Protein AF-E5QCF7-F1 (afdb_monomer)

Secondary structure (DSSP, 8-state):
-HHHHT--HHHHHHHHHTSPPHHHHHHH-S-----SS-HHHHHHHHHHHHHHHT---HHHHHHHHHHHHHHHHHHHHHHHHH-

Mean predicted aligned error: 8.01 Å

Solvent-accessible surface area (backbone atoms only — not comparable to full-atom values): 5130 Å² total; per-residue (Å²): 102,38,83,81,69,74,49,52,68,68,59,48,50,53,57,56,70,75,45,79,57,67,67,63,52,54,74,73,44,94,72,87,83,79,74,87,64,57,72,66,63,38,49,52,55,50,51,53,52,50,62,61,70,70,70,64,68,59,66,60,54,52,52,52,54,49,50,49,50,67,48,53,51,51,50,54,50,55,50,59,76,74,105

GO terms:
  GO:0005739 mitochondrion (C, HDA)

Sequence (83 aa):
MVTRDNISRADAESRIHAQMDIEEKKKRAKIVIDNNGNIDELREKVKHVIAQLDKSWKPYIFRVAFGIILGVVPYYFFKYIRS

Organism: Caenorhabditis elegans (NCBI:txid6239)

Radius of gyration: 26.22 Å; Cα contacts (8 Å, |Δi|>4): 19; chains: 1; bounding box: 63×31×61 Å

InterPro domains:
  IPR001977 Dephospho-CoA kinase [PF01121] (1-40)
  IPR001977 Dephospho-CoA kinase [PS51219] (1-64)
  IPR027417 P-loop containing nucleoside triphosphate hydrolase [G3DSA:3.40.50.300] (1-62)
  IPR027417 P-loop containing nucleoside triphosphate hydrolase [SSF52540] (3-57)

pLDDT: mean 92.39, std 6.23, range [63.28, 97.69]

Foldseek 3Di:
DCVVVVDDPVVVVVVVVVDPDPVVVVVPDPDDQDDPDDPVVSVVSVVVVVVVVPPDPPVVVVVVVVCCCVPVVVVVVVVVVVD

Structure (mmCIF, N/CA/C/O backbone):
data_AF-E5QCF7-F1
#
_entry.id   AF-E5QCF7-F1
#
loop_
_atom_site.group_PDB
_atom_site.id
_atom_site.type_symbol
_atom_site.label_atom_id
_atom_site.label_alt_id
_atom_site.label_comp_id
_atom_site.label_asym_id
_atom_site.label_entity_id
_atom_site.label_seq_id
_atom_site.pdbx_PDB_ins_code
_atom_site.Cartn_x
_atom_site.Cartn_y
_atom_site.Cartn_z
_atom_site.occupancy
_atom_site.B_iso_or_equiv
_atom_site.auth_seq_id
_atom_site.auth_comp_id
_atom_site.auth_asym_id
_atom_site.auth_atom_id
_atom_site.pdbx_PDB_model_num
ATOM 1 N N . MET A 1 1 ? -16.875 -0.794 10.747 1.00 85.31 1 MET A N 1
ATOM 2 C CA . MET A 1 1 ? -16.867 -2.255 10.977 1.00 85.31 1 MET A CA 1
ATOM 3 C C . MET A 1 1 ? -18.177 -2.723 11.594 1.00 85.31 1 MET A C 1
ATOM 5 O O . MET A 1 1 ? -18.882 -3.439 10.909 1.00 85.31 1 MET A O 1
ATOM 9 N N . VAL A 1 2 ? -18.557 -2.227 12.782 1.00 94.75 2 VAL A N 1
ATOM 10 C CA . VAL A 1 2 ? -19.855 -2.502 13.447 1.00 94.75 2 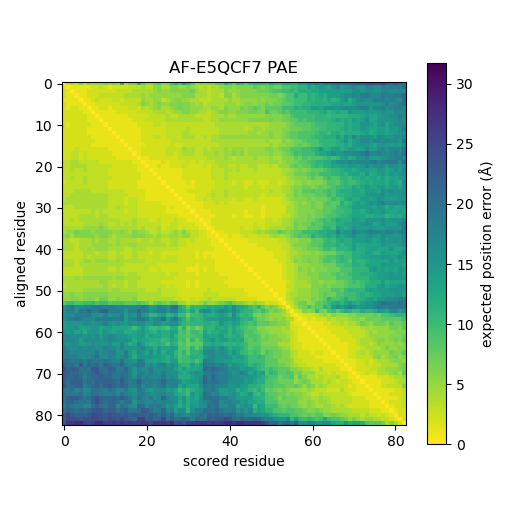VAL A CA 1
ATOM 11 C C . VAL A 1 2 ? -21.048 -2.452 12.483 1.00 94.75 2 VAL A C 1
ATOM 13 O O . VAL A 1 2 ? -21.680 -3.473 12.258 1.00 94.75 2 VAL A O 1
ATOM 16 N N . THR A 1 3 ? -21.293 -1.311 11.830 1.00 94.50 3 THR A N 1
ATOM 17 C CA . THR A 1 3 ? -22.427 -1.145 10.896 1.00 94.50 3 THR A CA 1
ATOM 18 C C . THR A 1 3 ? -22.316 -2.011 9.644 1.00 94.50 3 THR A C 1
ATOM 20 O O . THR A 1 3 ? -23.314 -2.504 9.141 1.00 94.50 3 THR A O 1
ATOM 23 N N . ARG A 1 4 ? -21.095 -2.185 9.126 1.00 92.25 4 ARG A N 1
ATOM 24 C CA . ARG A 1 4 ? -20.843 -2.926 7.882 1.00 92.25 4 ARG A CA 1
ATOM 25 C C . ARG A 1 4 ? -21.078 -4.425 8.070 1.00 92.25 4 ARG A C 1
ATOM 27 O O . ARG A 1 4 ? -21.649 -5.060 7.197 1.00 92.25 4 ARG A O 1
ATOM 34 N N . ASP A 1 5 ? -20.613 -4.960 9.196 1.00 94.62 5 ASP A N 1
ATOM 35 C CA . ASP A 1 5 ? -20.578 -6.400 9.469 1.00 94.62 5 ASP A CA 1
ATOM 36 C C . ASP A 1 5 ? -21.711 -6.849 10.407 1.00 94.62 5 ASP A C 1
ATOM 38 O O . ASP A 1 5 ? -21.824 -8.036 10.688 1.00 94.62 5 ASP A O 1
ATOM 42 N N . ASN A 1 6 ? -22.526 -5.911 10.904 1.00 95.75 6 ASN A N 1
ATOM 43 C CA . ASN A 1 6 ? -23.589 -6.136 11.886 1.00 95.75 6 ASN A CA 1
ATOM 44 C C . ASN A 1 6 ? -23.115 -6.895 13.145 1.00 95.75 6 ASN A C 1
ATOM 46 O O . ASN A 1 6 ? -23.729 -7.867 13.578 1.00 95.75 6 ASN A O 1
ATOM 50 N N . ILE A 1 7 ? -21.989 -6.458 13.718 1.00 96.88 7 ILE A N 1
ATOM 51 C CA . ILE A 1 7 ? -21.361 -7.062 14.908 1.00 96.88 7 ILE A CA 1
ATOM 52 C C . ILE A 1 7 ? -21.408 -6.121 16.112 1.00 96.88 7 ILE A C 1
ATOM 54 O O . ILE A 1 7 ? -21.545 -4.908 15.949 1.00 96.88 7 ILE A O 1
ATOM 58 N N . SER A 1 8 ? -21.223 -6.657 17.321 1.00 96.94 8 SER A N 1
ATOM 59 C CA . SER A 1 8 ? -21.131 -5.828 18.524 1.00 96.94 8 SER A CA 1
ATOM 60 C C . SER A 1 8 ? -19.868 -4.952 18.522 1.00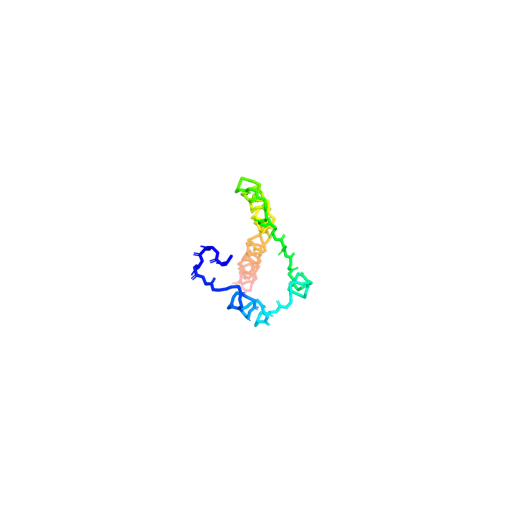 96.94 8 SER A C 1
ATOM 62 O O . SER A 1 8 ? -18.869 -5.244 17.855 1.00 96.94 8 SER A O 1
ATOM 64 N N . ARG A 1 9 ? -19.889 -3.860 19.298 1.00 96.38 9 ARG A N 1
ATOM 65 C CA . ARG A 1 9 ? -18.696 -3.025 19.514 1.00 96.38 9 ARG A CA 1
ATOM 66 C C . ARG A 1 9 ? -17.558 -3.826 20.153 1.00 96.38 9 ARG A C 1
ATOM 68 O O . ARG A 1 9 ? -16.425 -3.685 19.706 1.00 96.38 9 ARG A O 1
ATOM 75 N N . ALA A 1 10 ? -17.867 -4.680 21.128 1.00 96.88 10 ALA A N 1
ATOM 76 C CA . ALA A 1 10 ? -16.878 -5.517 21.804 1.00 96.88 10 ALA A CA 1
ATOM 77 C C . ALA A 1 10 ? -16.194 -6.491 20.830 1.00 96.88 10 ALA A C 1
ATOM 79 O O . ALA A 1 10 ? -14.971 -6.615 20.839 1.00 96.88 10 ALA A O 1
ATOM 80 N N . ASP A 1 11 ? -16.957 -7.109 19.921 1.00 96.69 11 ASP A N 1
ATOM 81 C CA . ASP A 1 11 ? -16.387 -7.965 18.873 1.00 96.69 11 ASP A CA 1
ATOM 82 C C . ASP A 1 11 ? -15.499 -7.165 17.918 1.00 96.69 11 ASP A C 1
ATOM 84 O O . ASP A 1 11 ? -14.435 -7.630 17.504 1.00 96.69 11 ASP A O 1
ATOM 88 N N . ALA A 1 12 ? -15.915 -5.947 17.557 1.00 96.25 12 ALA A N 1
ATOM 89 C CA . ALA A 1 12 ? -15.119 -5.089 16.693 1.00 96.25 12 ALA A CA 1
ATOM 90 C C . ALA A 1 12 ? -13.794 -4.677 17.347 1.00 96.25 12 ALA A C 1
ATOM 92 O O . ALA A 1 12 ? -12.751 -4.756 16.700 1.00 96.25 12 ALA A O 1
ATOM 93 N N . GLU A 1 13 ? -13.825 -4.291 18.620 1.00 96.19 13 GLU A N 1
ATOM 94 C CA . GLU A 1 13 ? -12.640 -3.943 19.406 1.00 96.19 13 GLU A CA 1
ATOM 95 C C . GLU A 1 13 ? -11.713 -5.148 19.575 1.00 96.19 13 GLU A C 1
ATOM 97 O O . GLU A 1 13 ? -10.523 -5.036 19.293 1.00 96.19 13 GLU A O 1
ATOM 102 N N . SER A 1 14 ? -12.250 -6.325 19.912 1.00 96.31 14 SER A N 1
ATOM 103 C CA . SER A 1 14 ? -11.475 -7.570 19.999 1.00 96.31 14 SER A CA 1
ATOM 104 C C . SER A 1 14 ? -10.714 -7.860 18.700 1.00 96.31 14 SER A C 1
ATOM 106 O O . SER A 1 14 ? -9.515 -8.144 18.719 1.00 96.31 14 SER A O 1
ATOM 108 N N . ARG A 1 15 ? -11.373 -7.704 17.545 1.00 95.81 15 ARG A N 1
ATOM 109 C CA . ARG A 1 15 ? -10.721 -7.887 16.240 1.00 95.81 15 ARG A CA 1
ATOM 110 C C . ARG A 1 15 ? -9.675 -6.816 15.930 1.00 95.81 15 ARG A C 1
ATOM 112 O O . ARG A 1 15 ? -8.694 -7.140 15.270 1.00 95.8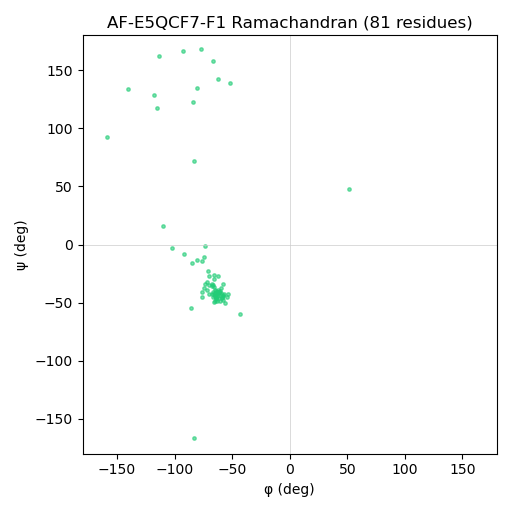1 15 ARG A O 1
ATOM 119 N N . ILE A 1 16 ? -9.865 -5.571 16.370 1.00 94.81 16 ILE A N 1
ATOM 120 C CA . ILE A 1 16 ? -8.854 -4.508 16.229 1.00 94.81 16 ILE A CA 1
ATOM 121 C C . ILE A 1 16 ? -7.631 -4.835 17.094 1.00 94.81 16 ILE A C 1
ATOM 123 O O . ILE A 1 16 ? -6.509 -4.767 16.603 1.00 94.81 16 ILE A O 1
ATOM 127 N N . HIS A 1 17 ? -7.838 -5.260 18.342 1.00 95.62 17 HIS A N 1
ATOM 128 C CA . HIS A 1 17 ? -6.762 -5.625 19.268 1.00 95.62 17 HIS A CA 1
ATOM 129 C C . HIS A 1 17 ? -5.974 -6.868 18.839 1.00 95.62 17 HIS A C 1
ATOM 131 O O . HIS A 1 17 ? -4.803 -6.995 19.183 1.00 95.62 17 HIS A O 1
ATOM 137 N N . ALA A 1 18 ? -6.586 -7.771 18.071 1.00 96.69 18 AL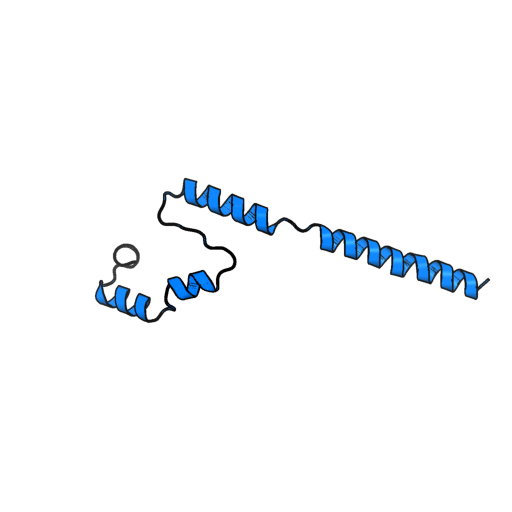A A N 1
ATOM 138 C CA . ALA A 1 18 ? -5.902 -8.928 17.498 1.00 96.69 18 ALA A CA 1
ATOM 139 C C . ALA A 1 18 ? -4.979 -8.578 16.311 1.00 96.69 18 ALA A C 1
ATOM 141 O O . ALA A 1 18 ? -4.229 -9.434 15.839 1.00 96.69 18 ALA A O 1
ATOM 142 N N . GLN A 1 19 ? -5.042 -7.350 1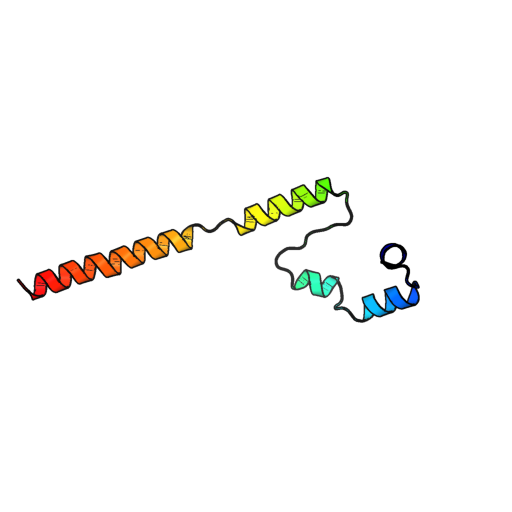5.787 1.00 95.38 19 GLN A N 1
ATOM 143 C CA . GLN A 1 19 ? -4.184 -6.888 14.696 1.00 95.38 19 GLN A CA 1
ATOM 144 C C . GLN A 1 19 ? -2.924 -6.192 15.226 1.00 95.38 19 GLN A C 1
ATOM 146 O O . GLN A 1 19 ? -2.820 -5.828 16.393 1.00 95.38 19 GLN A O 1
ATOM 151 N N . MET A 1 20 ? -1.947 -5.987 14.338 1.00 95.81 20 MET A N 1
ATOM 152 C CA . MET A 1 20 ? -0.805 -5.115 14.623 1.00 95.81 20 MET A CA 1
ATOM 153 C C . MET A 1 20 ? -1.285 -3.681 14.862 1.00 95.81 20 MET A C 1
ATOM 155 O O . MET A 1 20 ? -2.159 -3.200 14.136 1.00 95.81 20 MET A O 1
ATOM 159 N N . ASP A 1 21 ? -0.649 -2.997 15.814 1.00 96.44 21 ASP A N 1
ATOM 160 C CA . ASP A 1 21 ? -0.871 -1.574 16.051 1.00 96.44 21 ASP A CA 1
ATOM 161 C C . ASP A 1 21 ? -0.729 -0.754 14.757 1.00 96.44 21 ASP A C 1
ATOM 163 O O . ASP A 1 21 ? 0.149 -0.993 13.917 1.00 96.44 21 ASP A O 1
ATOM 167 N N . ILE A 1 22 ? -1.628 0.213 14.584 1.00 94.69 22 ILE A N 1
ATOM 168 C CA . ILE A 1 22 ? -1.731 0.976 13.344 1.00 94.69 22 ILE A CA 1
ATOM 169 C C . ILE A 1 22 ? -0.500 1.856 13.103 1.00 94.69 22 ILE A C 1
ATOM 171 O O . ILE A 1 22 ? -0.077 1.995 11.953 1.00 94.69 22 ILE A O 1
ATOM 175 N N . GLU A 1 23 ? 0.110 2.405 14.153 1.00 96.44 23 GLU A N 1
ATOM 176 C CA . GLU A 1 23 ? 1.307 3.235 14.029 1.00 96.44 23 GLU A CA 1
ATOM 177 C C . GLU A 1 23 ? 2.519 2.377 13.670 1.00 96.44 23 GLU A C 1
ATOM 179 O O . GLU A 1 23 ? 3.297 2.737 12.785 1.00 96.44 23 GLU A O 1
ATOM 184 N N . GLU A 1 24 ? 2.632 1.181 14.248 1.00 97.00 24 GLU A N 1
ATOM 185 C CA . GLU A 1 24 ? 3.671 0.229 13.845 1.00 97.00 24 GLU A CA 1
ATOM 186 C C . GLU A 1 24 ? 3.507 -0.259 12.405 1.00 97.00 24 GLU A C 1
ATOM 188 O O . GLU A 1 24 ? 4.483 -0.351 11.652 1.00 97.00 24 GLU A O 1
ATOM 193 N N . LYS A 1 25 ? 2.270 -0.504 11.966 1.00 96.75 25 LYS A N 1
ATOM 194 C CA . LYS A 1 25 ? 1.990 -0.849 10.569 1.00 96.75 25 LYS A CA 1
ATOM 195 C C . LYS A 1 25 ? 2.399 0.280 9.618 1.00 96.75 25 LYS A C 1
ATOM 197 O O . LYS A 1 25 ? 2.976 -0.002 8.567 1.00 96.75 25 LYS A O 1
ATOM 202 N N . LYS A 1 26 ? 2.143 1.543 9.982 1.00 96.62 26 LYS A N 1
ATOM 203 C CA . LYS A 1 26 ? 2.550 2.718 9.191 1.00 96.62 26 LYS A CA 1
ATOM 204 C C . LYS A 1 26 ? 4.069 2.840 9.090 1.00 96.62 26 LYS A C 1
ATOM 206 O O . LYS A 1 26 ? 4.563 3.039 7.986 1.00 96.62 26 LYS A O 1
ATOM 211 N N . LYS A 1 27 ? 4.812 2.651 10.188 1.00 97.25 27 LYS A N 1
ATOM 212 C CA . LYS A 1 27 ? 6.290 2.708 10.188 1.00 97.25 27 LYS A CA 1
ATOM 213 C C . LYS A 1 27 ? 6.927 1.709 9.220 1.00 97.25 27 LYS A C 1
ATOM 215 O O . LYS A 1 27 ? 7.969 1.989 8.637 1.00 97.25 27 LYS A O 1
ATOM 220 N N . ARG A 1 28 ? 6.306 0.539 9.052 1.00 97.06 28 ARG A N 1
ATOM 221 C CA . ARG A 1 28 ? 6.794 -0.533 8.166 1.00 97.06 28 ARG A CA 1
ATOM 222 C C . ARG A 1 28 ? 6.355 -0.364 6.711 1.00 97.06 28 ARG A C 1
ATOM 224 O O . ARG A 1 28 ? 6.881 -1.044 5.831 1.00 97.06 28 ARG A O 1
ATOM 231 N N . ALA A 1 29 ? 5.366 0.483 6.444 1.00 96.88 29 ALA A N 1
ATOM 232 C CA . ALA A 1 29 ? 4.792 0.632 5.119 1.00 96.88 29 ALA A CA 1
ATOM 233 C C . ALA A 1 29 ? 5.661 1.536 4.237 1.00 96.88 29 ALA A C 1
ATOM 235 O O . ALA A 1 29 ? 6.052 2.631 4.626 1.00 96.88 29 ALA A O 1
ATOM 236 N N . LYS A 1 30 ? 5.903 1.109 2.993 1.00 96.25 30 LYS A N 1
ATOM 237 C CA . LYS A 1 30 ? 6.554 1.956 1.980 1.00 96.25 30 LYS A CA 1
ATOM 238 C C . LYS A 1 30 ? 5.630 3.073 1.483 1.00 96.25 30 LYS A C 1
ATOM 240 O O . LYS A 1 30 ? 6.098 4.138 1.100 1.00 96.25 30 LYS A O 1
ATOM 245 N N . ILE A 1 31 ? 4.329 2.796 1.442 1.00 95.69 31 ILE A N 1
ATOM 246 C CA . ILE A 1 31 ? 3.281 3.707 0.980 1.00 95.69 31 ILE A CA 1
ATOM 247 C C . ILE A 1 31 ? 2.080 3.530 1.910 1.00 95.69 31 ILE A C 1
ATOM 249 O O . ILE A 1 31 ? 1.683 2.399 2.194 1.00 95.69 31 ILE A O 1
ATOM 253 N N . VAL A 1 32 ? 1.497 4.638 2.364 1.00 96.06 32 VAL A N 1
ATOM 254 C CA . VAL A 1 32 ? 0.270 4.670 3.171 1.00 96.06 32 VAL A CA 1
ATOM 255 C C . VAL A 1 32 ? -0.792 5.435 2.388 1.00 96.06 32 VAL A C 1
ATOM 257 O O . VAL A 1 32 ? -0.535 6.546 1.931 1.00 96.06 32 VAL A O 1
ATOM 260 N N . ILE A 1 33 ? -1.979 4.846 2.230 1.00 96.56 33 ILE A N 1
ATOM 261 C CA . ILE A 1 33 ? -3.121 5.479 1.558 1.00 96.56 33 ILE A CA 1
ATOM 262 C C . ILE A 1 33 ? -4.232 5.663 2.588 1.00 96.56 33 ILE A C 1
ATOM 264 O O . ILE A 1 33 ? -4.741 4.688 3.134 1.00 96.56 33 ILE A O 1
ATOM 268 N N . ASP A 1 34 ? -4.597 6.914 2.845 1.00 94.19 34 ASP A N 1
ATOM 269 C CA . ASP A 1 34 ? -5.696 7.266 3.741 1.00 94.19 34 ASP A CA 1
ATOM 270 C C . ASP A 1 34 ? -7.048 7.221 3.012 1.00 94.19 34 ASP A C 1
ATOM 272 O O . ASP A 1 34 ? -7.244 7.923 2.012 1.00 94.19 34 ASP A O 1
ATOM 276 N N . ASN A 1 35 ? -7.964 6.407 3.542 1.00 94.94 35 ASN A N 1
ATOM 277 C CA . ASN A 1 35 ? -9.302 6.142 3.018 1.00 94.94 35 ASN A CA 1
ATOM 278 C C . ASN A 1 35 ? -10.436 6.732 3.878 1.00 94.94 35 ASN A C 1
ATOM 280 O O . ASN A 1 35 ? -11.581 6.319 3.710 1.00 94.94 35 ASN A O 1
ATOM 284 N N . ASN A 1 36 ? -10.140 7.670 4.785 1.00 94.88 36 ASN A N 1
ATOM 285 C CA . ASN A 1 36 ? -11.165 8.331 5.603 1.00 94.88 36 ASN A CA 1
ATOM 286 C C . ASN A 1 36 ? -11.976 9.405 4.845 1.00 94.88 36 ASN A C 1
ATOM 288 O O . ASN A 1 36 ? -13.000 9.859 5.350 1.00 94.88 36 ASN A O 1
ATOM 292 N N . GLY A 1 37 ? -11.513 9.828 3.664 1.00 92.19 37 GLY A N 1
ATOM 293 C CA . GLY A 1 37 ? -12.183 10.811 2.805 1.00 92.19 37 GLY A CA 1
ATOM 294 C C . GLY A 1 37 ? -13.278 10.210 1.917 1.00 92.19 37 GLY A C 1
ATOM 295 O O . GLY A 1 37 ? -13.709 9.069 2.093 1.00 92.19 37 GLY A O 1
ATOM 296 N N . ASN A 1 38 ? -13.720 10.978 0.922 1.00 96.44 38 ASN A N 1
ATOM 297 C CA . ASN A 1 38 ? -14.670 10.473 -0.070 1.00 96.44 38 ASN A CA 1
ATOM 298 C C . ASN A 1 38 ? -13.983 9.568 -1.116 1.00 96.44 38 ASN A C 1
ATOM 300 O O . ASN A 1 38 ? -12.755 9.480 -1.215 1.00 96.44 38 ASN A O 1
ATOM 304 N N . ILE A 1 39 ? -14.797 8.875 -1.915 1.00 96.94 39 ILE A N 1
ATOM 305 C CA . ILE A 1 39 ? -14.309 7.901 -2.896 1.00 96.94 39 ILE A CA 1
ATOM 306 C C . ILE A 1 39 ? -13.490 8.537 -4.030 1.00 96.94 39 ILE A C 1
ATOM 308 O O . ILE A 1 39 ? -12.581 7.891 -4.550 1.00 96.94 39 ILE A O 1
ATOM 312 N N . ASP A 1 40 ? -13.768 9.784 -4.405 1.00 97.00 40 ASP A N 1
ATOM 313 C CA . ASP A 1 40 ? -13.076 10.459 -5.505 1.00 97.00 40 ASP A CA 1
ATOM 314 C C . ASP A 1 40 ? -11.680 10.919 -5.083 1.00 97.00 40 ASP A C 1
ATOM 316 O O . ASP A 1 40 ? -10.707 10.678 -5.797 1.00 97.00 40 ASP A O 1
ATOM 320 N N . GLU A 1 41 ? -11.541 11.441 -3.865 1.00 96.25 41 GLU A N 1
ATOM 321 C CA . GLU A 1 41 ? -10.234 11.706 -3.255 1.00 96.25 41 GLU A CA 1
ATOM 322 C C . GLU A 1 41 ? -9.386 10.434 -3.161 1.00 96.25 41 GLU A C 1
ATOM 324 O O . GLU A 1 41 ? -8.193 10.440 -3.481 1.00 96.25 41 GLU A O 1
ATOM 329 N N . LEU A 1 42 ? -9.996 9.318 -2.746 1.00 97.56 42 LEU A N 1
ATOM 330 C CA . LEU A 1 42 ? -9.300 8.037 -2.670 1.00 97.56 42 LEU A CA 1
ATOM 331 C C . LEU A 1 42 ? -8.844 7.563 -4.058 1.00 97.56 42 LEU A C 1
ATOM 333 O O . LEU A 1 42 ? -7.719 7.080 -4.195 1.00 97.56 42 LEU A O 1
ATOM 337 N N . ARG A 1 43 ? -9.677 7.731 -5.094 1.00 97.69 43 ARG A N 1
ATOM 338 C CA . ARG A 1 43 ? -9.315 7.401 -6.482 1.00 97.69 43 ARG A CA 1
ATOM 339 C C . ARG A 1 43 ? -8.097 8.187 -6.947 1.00 97.69 43 ARG A C 1
ATOM 341 O O . ARG A 1 43 ? -7.185 7.584 -7.511 1.00 97.69 43 ARG A O 1
ATOM 348 N N . GLU A 1 44 ? -8.045 9.489 -6.686 1.00 96.62 44 GLU A N 1
ATOM 349 C CA . GLU A 1 44 ? -6.898 10.313 -7.078 1.00 96.62 44 GLU A CA 1
ATOM 350 C C . GLU A 1 44 ? -5.615 9.913 -6.334 1.00 96.62 44 GLU A C 1
ATOM 352 O O . GLU A 1 44 ? -4.571 9.726 -6.967 1.00 96.62 44 GLU A O 1
ATOM 357 N N . LYS A 1 45 ? -5.693 9.647 -5.020 1.00 96.69 45 LYS A N 1
ATOM 358 C CA . LYS A 1 45 ? -4.552 9.119 -4.245 1.00 96.69 45 LYS A CA 1
ATOM 359 C C . LYS A 1 45 ? -4.041 7.793 -4.821 1.00 96.69 45 LYS A C 1
ATOM 361 O O . LYS A 1 45 ? -2.833 7.609 -4.975 1.00 96.69 45 LYS A O 1
ATOM 366 N N . VAL A 1 46 ? -4.945 6.877 -5.178 1.00 96.94 46 VAL A N 1
ATOM 367 C CA . VAL A 1 46 ? -4.586 5.581 -5.779 1.00 96.94 46 VAL A CA 1
ATOM 368 C C . VAL A 1 46 ? -3.926 5.765 -7.147 1.00 96.94 46 VAL A C 1
ATOM 370 O O . VAL A 1 46 ? -2.885 5.157 -7.394 1.00 96.94 46 VAL A O 1
ATOM 373 N N . LYS A 1 47 ? -4.460 6.636 -8.014 1.00 96.31 47 LYS A N 1
ATOM 374 C CA . LYS A 1 47 ? -3.840 6.949 -9.316 1.00 96.31 47 LYS A CA 1
ATOM 375 C C . LYS A 1 47 ? -2.413 7.471 -9.152 1.00 96.31 47 LYS A C 1
ATOM 377 O O . LYS A 1 47 ? -1.521 7.047 -9.884 1.00 96.31 47 LYS A O 1
ATOM 382 N N . HIS A 1 48 ? -2.179 8.356 -8.183 1.00 94.56 48 HIS A N 1
ATOM 383 C CA . HIS A 1 48 ? -0.838 8.866 -7.890 1.00 94.56 48 HIS A CA 1
ATOM 384 C C . HIS A 1 48 ? 0.126 7.757 -7.456 1.00 94.56 48 HIS A C 1
ATOM 386 O O . HIS A 1 48 ? 1.258 7.713 -7.937 1.00 94.56 48 HIS A O 1
ATOM 392 N N . VAL A 1 49 ? -0.319 6.834 -6.601 1.00 95.44 49 VAL A N 1
ATOM 393 C CA . VAL A 1 49 ? 0.497 5.688 -6.173 1.00 95.44 49 VAL A CA 1
ATOM 394 C C . VAL A 1 49 ? 0.830 4.767 -7.348 1.00 95.44 49 VAL A C 1
ATOM 396 O O . VAL A 1 49 ? 1.990 4.393 -7.508 1.00 95.44 49 VAL A O 1
ATOM 399 N N . ILE A 1 50 ? -0.141 4.445 -8.206 1.00 95.00 50 ILE A N 1
ATOM 400 C CA . ILE A 1 50 ? 0.096 3.627 -9.409 1.00 95.00 50 ILE A CA 1
ATOM 401 C C . ILE A 1 50 ? 1.146 4.296 -10.305 1.00 95.00 50 ILE A C 1
ATOM 403 O O . ILE A 1 50 ? 2.146 3.675 -10.658 1.00 95.00 50 ILE A O 1
ATOM 407 N N . ALA A 1 51 ? 1.000 5.596 -10.570 1.00 91.81 51 ALA A N 1
ATOM 408 C CA . ALA A 1 51 ? 1.961 6.351 -11.370 1.00 91.81 51 ALA A CA 1
ATOM 409 C C . ALA A 1 51 ? 3.373 6.406 -10.750 1.00 91.81 51 ALA A C 1
ATOM 411 O O . ALA A 1 51 ? 4.357 6.562 -11.473 1.00 91.81 51 ALA A O 1
ATOM 412 N N . GLN A 1 52 ? 3.508 6.299 -9.424 1.00 90.75 52 GLN A N 1
ATOM 413 C CA . GLN A 1 52 ? 4.810 6.169 -8.759 1.00 90.75 52 GLN A CA 1
ATOM 414 C C . GLN A 1 52 ? 5.413 4.770 -8.932 1.00 90.75 52 GLN A C 1
ATOM 416 O O . GLN A 1 52 ? 6.629 4.653 -9.096 1.00 90.75 52 GLN A O 1
ATOM 421 N N . LEU A 1 53 ? 4.584 3.726 -8.900 1.00 89.56 53 LEU A N 1
ATOM 422 C CA . LEU A 1 53 ? 5.015 2.334 -9.034 1.00 89.56 53 LEU A CA 1
ATOM 423 C C . LEU A 1 53 ? 5.405 1.975 -10.475 1.00 89.56 53 LEU A C 1
ATOM 425 O O . LEU A 1 53 ? 6.374 1.243 -10.669 1.00 89.56 53 LEU A O 1
ATOM 429 N N . ASP A 1 54 ? 4.742 2.559 -11.473 1.00 84.62 54 ASP A N 1
ATOM 430 C CA . ASP A 1 54 ? 4.996 2.291 -12.899 1.00 84.62 54 ASP A CA 1
ATOM 431 C C . ASP A 1 54 ? 6.300 2.916 -13.437 1.00 84.62 54 ASP A C 1
ATOM 433 O O . ASP A 1 54 ? 6.693 2.719 -14.593 1.00 84.62 54 ASP A O 1
ATOM 437 N N . LYS A 1 55 ? 7.050 3.645 -12.603 1.00 70.19 55 LYS A N 1
ATOM 438 C CA . LYS A 1 55 ? 8.325 4.261 -12.991 1.00 70.19 55 LYS A CA 1
ATOM 439 C C . LYS A 1 55 ? 9.496 3.283 -12.901 1.00 70.19 55 LYS A C 1
ATOM 441 O O . LYS A 1 55 ? 10.385 3.461 -12.072 1.00 70.19 55 LYS A O 1
ATOM 446 N N . SER A 1 56 ? 9.589 2.302 -13.800 1.00 71.88 56 SER A N 1
ATOM 447 C CA . SER A 1 56 ? 10.908 1.738 -14.132 1.00 71.88 56 SER A CA 1
ATOM 448 C C . SER A 1 56 ? 10.951 1.019 -15.479 1.00 71.88 56 SER A C 1
ATOM 450 O O . SER A 1 56 ? 10.739 -0.184 -15.581 1.00 71.88 56 SER A O 1
ATOM 452 N N . TRP A 1 57 ? 11.325 1.757 -16.524 1.00 78.12 57 TRP A N 1
ATOM 453 C CA . TRP A 1 57 ? 11.656 1.192 -17.840 1.00 78.12 57 TRP A CA 1
ATOM 454 C C . TRP A 1 57 ? 13.087 0.631 -17.885 1.00 78.12 57 TRP A C 1
ATOM 456 O O . TRP A 1 57 ? 13.456 -0.110 -18.795 1.00 78.12 57 TRP A O 1
ATOM 466 N N . LYS A 1 58 ? 13.901 0.960 -16.870 1.00 82.81 58 LYS A N 1
ATOM 467 C CA . LYS A 1 5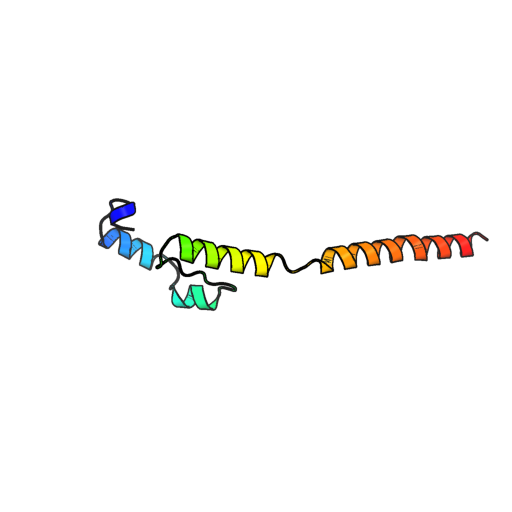8 ? 15.319 0.594 -16.770 1.00 82.81 58 LYS A CA 1
ATOM 468 C C . LYS A 1 58 ? 15.577 -0.913 -16.924 1.00 82.81 58 LYS A C 1
ATOM 470 O O . LYS A 1 58 ? 16.504 -1.249 -17.655 1.00 82.81 58 LYS A O 1
ATOM 475 N N . PRO A 1 59 ? 14.787 -1.835 -16.331 1.00 85.44 59 PRO 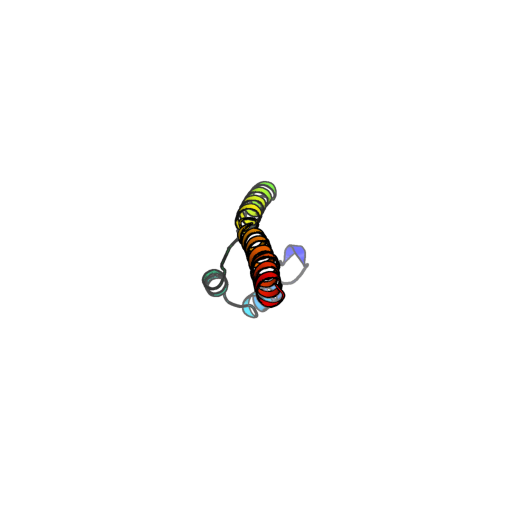A N 1
ATOM 476 C CA . PRO A 1 59 ? 15.015 -3.270 -16.492 1.00 85.44 59 PRO A CA 1
ATOM 477 C C . PRO A 1 59 ? 14.938 -3.724 -17.951 1.00 85.44 59 PRO A C 1
ATOM 479 O O . PRO A 1 59 ? 15.726 -4.567 -18.368 1.00 85.44 59 PRO A O 1
ATOM 482 N N . TYR A 1 60 ? 14.033 -3.146 -18.744 1.00 86.88 60 TYR A N 1
ATOM 483 C CA . TYR A 1 60 ? 13.907 -3.464 -20.166 1.00 86.88 60 TYR A CA 1
ATOM 484 C C . TYR A 1 60 ? 15.128 -2.983 -20.953 1.00 86.88 60 TYR A C 1
ATOM 486 O O . TYR A 1 60 ? 15.679 -3.741 -21.747 1.00 86.88 60 TYR A O 1
ATOM 494 N N . ILE A 1 61 ? 15.613 -1.772 -20.663 1.00 88.62 61 ILE A N 1
ATOM 495 C CA . ILE A 1 61 ? 16.826 -1.218 -21.281 1.00 88.62 61 ILE A CA 1
ATOM 496 C C . ILE A 1 61 ? 18.050 -2.084 -20.947 1.00 88.62 61 ILE A C 1
ATOM 498 O O . ILE A 1 61 ? 18.802 -2.452 -21.847 1.00 88.62 61 ILE A O 1
ATOM 502 N N . PHE A 1 62 ? 18.224 -2.476 -19.679 1.00 92.69 62 PHE A N 1
ATOM 503 C CA . PHE A 1 62 ? 19.326 -3.353 -19.269 1.00 92.69 62 PHE A CA 1
ATOM 504 C C . PHE A 1 62 ? 19.259 -4.732 -19.935 1.00 92.69 62 PHE A C 1
ATOM 506 O O . PHE A 1 62 ? 20.293 -5.247 -20.352 1.00 92.69 62 PHE A O 1
ATOM 513 N N . ARG A 1 63 ? 18.063 -5.318 -20.090 1.00 90.19 63 ARG A N 1
ATOM 514 C CA . ARG A 1 63 ? 17.880 -6.602 -20.792 1.00 90.19 63 ARG A CA 1
ATOM 515 C C . ARG A 1 63 ? 18.286 -6.517 -22.261 1.00 90.19 63 ARG A C 1
ATOM 517 O O . ARG A 1 63 ? 18.983 -7.406 -22.740 1.00 90.19 63 ARG A O 1
ATOM 524 N N . VAL A 1 64 ? 17.887 -5.450 -22.957 1.00 93.31 64 VAL A N 1
ATOM 525 C CA . VAL A 1 64 ? 18.260 -5.234 -24.364 1.00 93.31 64 VAL A CA 1
ATOM 526 C C . VAL A 1 64 ? 19.768 -5.026 -24.494 1.00 93.31 64 VAL A C 1
ATOM 528 O O . VAL A 1 64 ? 20.404 -5.701 -25.299 1.00 93.31 64 VAL A O 1
ATOM 531 N N . ALA A 1 65 ? 20.358 -4.159 -23.667 1.00 93.31 65 ALA A N 1
ATOM 532 C CA . ALA A 1 65 ? 21.798 -3.911 -23.682 1.00 93.31 65 ALA A CA 1
ATOM 533 C C . ALA A 1 65 ? 22.605 -5.193 -23.408 1.00 93.31 65 ALA A C 1
ATOM 535 O O . ALA A 1 65 ? 23.546 -5.499 -24.137 1.00 93.31 65 ALA A O 1
ATOM 536 N N . PHE A 1 66 ? 22.203 -5.980 -22.407 1.00 94.75 66 PHE A N 1
ATOM 537 C CA . PHE A 1 66 ? 22.855 -7.245 -22.073 1.00 94.75 66 PHE A CA 1
ATOM 538 C C . PHE A 1 66 ? 22.720 -8.284 -23.194 1.00 94.75 66 PHE A C 1
ATOM 540 O O . PHE A 1 66 ? 23.698 -8.943 -23.535 1.00 94.75 66 PHE A O 1
ATOM 547 N N . GLY A 1 67 ? 21.541 -8.389 -23.816 1.00 91.38 67 GLY A N 1
ATOM 548 C CA . GLY A 1 67 ? 21.318 -9.268 -24.965 1.00 91.38 67 GLY A CA 1
ATOM 549 C C . GLY A 1 67 ? 22.187 -8.902 -26.171 1.00 91.38 67 GLY A C 1
ATOM 550 O O . GLY A 1 67 ? 22.761 -9.787 -26.799 1.00 91.38 67 GLY A O 1
ATOM 551 N N . ILE A 1 68 ? 22.352 -7.606 -26.459 1.00 90.06 68 ILE A N 1
ATOM 552 C CA . ILE A 1 68 ? 23.251 -7.134 -27.523 1.00 90.06 68 ILE A CA 1
ATOM 553 C C . ILE A 1 68 ? 24.702 -7.4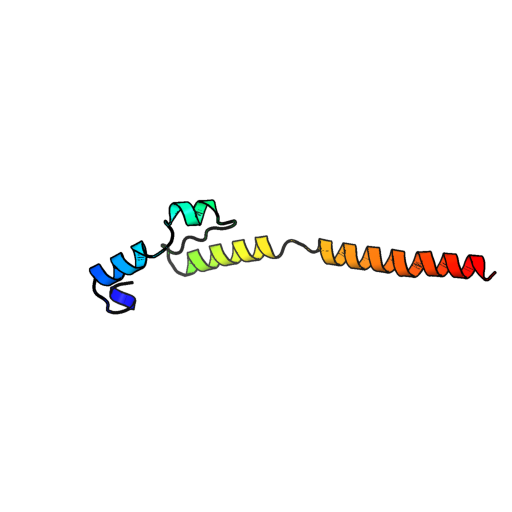87 -27.193 1.00 90.06 68 ILE A C 1
ATOM 555 O O . ILE A 1 68 ? 25.397 -8.026 -28.049 1.00 90.06 68 ILE A O 1
ATOM 559 N N . ILE A 1 69 ? 25.155 -7.238 -25.962 1.00 92.75 69 ILE A N 1
ATOM 560 C CA . ILE A 1 69 ? 26.527 -7.559 -25.545 1.00 92.75 69 ILE A CA 1
ATOM 561 C C . ILE A 1 69 ? 26.786 -9.067 -25.670 1.00 92.75 69 ILE A C 1
ATOM 563 O O . ILE A 1 69 ? 27.766 -9.455 -26.299 1.00 92.75 69 ILE A O 1
ATOM 567 N N . LEU A 1 70 ? 25.894 -9.918 -25.151 1.00 91.69 70 LEU A N 1
ATOM 568 C CA . LEU A 1 70 ? 26.034 -11.377 -25.231 1.00 91.69 70 LEU A CA 1
ATOM 569 C C . LE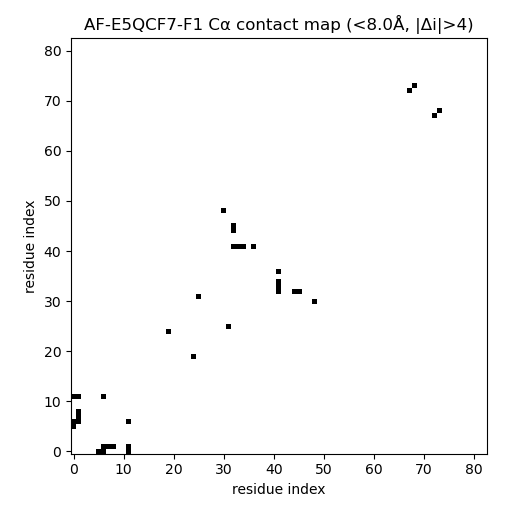U A 1 70 ? 25.825 -11.959 -26.634 1.00 91.69 70 LEU A C 1
ATOM 571 O O . LEU A 1 70 ? 26.288 -13.061 -26.902 1.00 91.69 70 LEU A O 1
ATOM 575 N N . GLY A 1 71 ? 25.120 -11.275 -27.530 1.00 88.50 71 GLY A N 1
ATOM 576 C CA . GLY A 1 71 ? 24.952 -11.737 -28.907 1.00 88.50 71 GLY A CA 1
ATOM 577 C C . GLY A 1 71 ? 26.111 -11.302 -29.798 1.00 88.50 71 GLY A C 1
ATOM 578 O O . GLY A 1 71 ? 26.764 -12.117 -30.444 1.00 88.50 71 GLY A O 1
ATOM 579 N N . VAL A 1 72 ? 26.379 -9.997 -29.818 1.00 88.62 72 VAL A N 1
ATOM 580 C CA . VAL A 1 72 ? 27.291 -9.357 -30.770 1.00 88.62 72 VAL A CA 1
ATOM 581 C C . VAL A 1 72 ? 28.750 -9.620 -30.411 1.00 88.62 72 VAL A C 1
ATOM 583 O O . VAL A 1 72 ? 29.530 -9.978 -31.293 1.00 88.62 72 VAL A O 1
ATOM 586 N N . VAL A 1 73 ? 29.135 -9.489 -29.136 1.00 88.62 73 VAL A N 1
ATOM 587 C CA . VAL A 1 73 ? 30.541 -9.666 -28.731 1.00 88.62 73 VAL A CA 1
ATOM 588 C C . VAL A 1 73 ? 30.994 -11.116 -28.940 1.00 88.62 73 VAL A C 1
ATOM 590 O O . VAL A 1 73 ? 31.999 -11.310 -29.627 1.00 88.62 73 VAL A O 1
ATOM 593 N N . PRO A 1 74 ? 30.260 -12.148 -28.474 1.00 89.56 74 PRO A N 1
ATOM 594 C CA . PRO A 1 74 ? 30.601 -13.533 -28.779 1.00 89.56 74 PRO A CA 1
ATOM 595 C C . PRO A 1 74 ? 30.573 -13.838 -30.272 1.00 89.56 74 PRO A C 1
ATOM 597 O O . PRO A 1 74 ? 31.479 -14.508 -30.753 1.00 89.56 74 PRO A O 1
ATOM 600 N N . TYR A 1 75 ? 29.604 -13.315 -31.032 1.00 91.81 75 TYR A N 1
ATOM 601 C CA . TYR A 1 75 ? 29.565 -13.519 -32.482 1.00 91.81 75 TYR A CA 1
ATOM 602 C C . TYR A 1 75 ? 30.860 -13.060 -33.168 1.00 91.81 75 TYR A C 1
ATOM 604 O O . TYR A 1 75 ? 31.467 -13.830 -33.914 1.00 91.81 75 TYR A O 1
ATOM 612 N N . TYR A 1 76 ? 31.324 -11.837 -32.887 1.00 91.25 76 TYR A N 1
ATOM 613 C CA . TYR A 1 76 ? 32.566 -11.328 -33.474 1.00 91.25 76 TYR A CA 1
ATOM 614 C C . TYR A 1 76 ? 33.811 -12.032 -32.928 1.00 91.25 76 TYR A C 1
ATOM 616 O O . TYR A 1 76 ? 34.742 -12.278 -33.691 1.00 91.25 76 TYR A O 1
ATOM 624 N N . PHE A 1 77 ? 33.815 -12.418 -31.653 1.00 90.94 77 PHE A N 1
ATOM 625 C CA . PHE A 1 77 ? 34.897 -13.195 -31.051 1.00 90.94 77 PHE A CA 1
ATOM 626 C C . PHE A 1 77 ? 35.052 -14.579 -31.704 1.00 90.94 77 PHE A C 1
ATOM 628 O O . PHE A 1 77 ? 36.144 -14.945 -32.134 1.00 90.94 77 PHE A O 1
ATOM 635 N N . PHE A 1 78 ? 33.957 -15.328 -31.867 1.00 90.94 78 PHE A N 1
ATOM 636 C CA . PHE A 1 78 ? 33.974 -16.628 -32.546 1.00 90.94 78 PHE A CA 1
ATOM 637 C C . PHE A 1 78 ? 34.277 -16.501 -34.040 1.00 90.94 78 PHE A C 1
ATOM 639 O O . PHE A 1 78 ? 34.973 -17.353 -34.590 1.00 90.94 78 PHE A O 1
ATOM 646 N N . LYS A 1 79 ? 33.802 -15.436 -34.701 1.00 89.25 79 LYS A N 1
ATOM 647 C CA . LYS A 1 79 ? 34.175 -15.136 -36.089 1.00 89.25 79 LYS A CA 1
ATOM 648 C C . LYS A 1 79 ? 35.679 -14.881 -36.224 1.00 89.25 79 LYS A C 1
ATOM 650 O O . LYS A 1 79 ? 36.269 -15.358 -37.183 1.00 89.25 79 LYS A O 1
ATOM 655 N N . TYR A 1 80 ? 36.282 -14.161 -35.279 1.00 89.12 80 TYR A N 1
ATOM 656 C CA . TYR A 1 80 ? 37.717 -13.873 -35.267 1.00 89.12 80 TYR A CA 1
ATOM 657 C C . TYR A 1 80 ? 38.566 -15.131 -35.045 1.00 89.12 80 TYR A C 1
ATOM 659 O O . TYR A 1 80 ? 39.557 -15.309 -35.731 1.00 89.12 80 TYR A O 1
ATOM 667 N N . ILE A 1 81 ? 38.155 -16.031 -34.144 1.00 88.50 81 ILE A N 1
ATOM 668 C CA . ILE A 1 81 ? 38.876 -17.294 -33.884 1.00 88.50 81 ILE A CA 1
ATOM 669 C C . ILE A 1 81 ? 38.760 -18.294 -35.049 1.00 88.50 81 ILE A C 1
ATOM 671 O O . ILE A 1 81 ? 39.620 -19.156 -35.208 1.00 88.50 81 ILE A O 1
ATOM 675 N N . ARG A 1 82 ? 37.682 -18.223 -35.841 1.00 80.12 82 ARG A N 1
ATOM 676 C CA . ARG A 1 82 ? 37.425 -19.139 -36.968 1.00 80.12 82 ARG A CA 1
ATOM 677 C C . ARG A 1 82 ? 37.979 -18.635 -38.312 1.00 80.12 82 ARG A C 1
ATOM 679 O O . ARG A 1 82 ? 37.899 -19.376 -39.290 1.00 80.12 82 ARG A O 1
ATOM 686 N N . SER A 1 83 ? 38.469 -17.396 -38.371 1.00 63.28 83 SER A N 1
ATOM 687 C CA . SER A 1 83 ? 39.125 -16.800 -39.544 1.00 63.28 83 SER A CA 1
ATOM 688 C C . SER A 1 83 ? 40.638 -16.908 -39.441 1.00 63.28 83 SER A C 1
ATOM 690 O O . SER A 1 83 ? 41.250 -16.829 -40.527 1.00 63.28 83 SER A O 1
#